Protein AF-A0A0W1ACL3-F1 (afdb_monomer_lite)

Foldseek 3Di:
DFDWDDDPVDIDGDDDPVCLVVVLVLLQDQVSQVPPPVGRDDPVRSVVVSVVSVVVSVVVVVVVVVVPD

Radius of gyration: 14.7 Å; chains: 1; bounding box: 44×22×35 Å

Sequence (69 aa):
MPIEIETPRMILRLIKEGDLEQVAKLNSDQEVRKFFPDGIQDREQNQEKNKRVYDFLQRKRTSLFCHFF

Structure (mmCIF, N/CA/C/O backbone):
data_AF-A0A0W1ACL3-F1
#
_entry.id   AF-A0A0W1ACL3-F1
#
loop_
_atom_site.group_PDB
_atom_site.id
_atom_site.type_symbol
_atom_site.label_atom_id
_atom_site.label_alt_id
_atom_site.label_comp_id
_atom_site.label_asym_id
_atom_site.label_entity_id
_atom_site.label_seq_id
_atom_site.pdbx_PDB_ins_code
_atom_site.Cartn_x
_atom_site.Cartn_y
_atom_site.Cartn_z
_atom_site.occupancy
_atom_site.B_iso_or_equiv
_atom_site.auth_seq_id
_atom_site.auth_comp_id
_atom_site.auth_asym_id
_atom_site.auth_atom_id
_atom_site.pdbx_PDB_model_num
ATOM 1 N N . MET A 1 1 ? -21.983 -3.954 7.406 1.00 55.19 1 MET A N 1
ATOM 2 C CA . MET A 1 1 ? -21.040 -3.089 8.150 1.00 55.19 1 MET A CA 1
ATOM 3 C C . MET A 1 1 ? -19.687 -3.140 7.457 1.00 55.19 1 MET A C 1
ATOM 5 O O . MET A 1 1 ? -19.330 -4.224 7.004 1.00 55.19 1 MET A O 1
ATOM 9 N N . PRO A 1 2 ? -18.970 -2.016 7.297 1.00 68.19 2 PRO A N 1
ATOM 10 C CA . PRO A 1 2 ? -17.597 -2.049 6.799 1.00 68.19 2 PRO A CA 1
ATOM 11 C C . PRO A 1 2 ? -16.697 -2.791 7.803 1.00 68.19 2 PRO A C 1
ATOM 13 O O . PRO A 1 2 ? -16.897 -2.679 9.010 1.00 68.19 2 PRO A O 1
ATOM 16 N N . ILE A 1 3 ? -15.755 -3.596 7.303 1.00 82.88 3 ILE A N 1
ATOM 17 C CA . ILE A 1 3 ? -14.756 -4.278 8.138 1.00 82.88 3 ILE A CA 1
ATOM 18 C C . ILE A 1 3 ? -13.663 -3.258 8.455 1.00 82.88 3 ILE A C 1
ATOM 20 O O . ILE A 1 3 ? -12.882 -2.902 7.568 1.00 82.88 3 ILE A O 1
ATOM 24 N N . GLU A 1 4 ? -13.640 -2.778 9.695 1.00 90.38 4 GLU A N 1
ATOM 25 C CA . GLU A 1 4 ? -12.700 -1.764 10.178 1.00 90.38 4 GLU A CA 1
ATOM 26 C C . GLU A 1 4 ? -12.205 -2.146 11.580 1.00 90.38 4 GLU A C 1
ATOM 28 O O . GLU A 1 4 ? -12.956 -2.697 12.386 1.00 90.38 4 GLU A O 1
ATOM 33 N N . ILE A 1 5 ? -10.921 -1.905 11.849 1.00 93.25 5 ILE A N 1
ATOM 34 C CA . ILE A 1 5 ? -10.291 -2.125 13.156 1.00 93.25 5 ILE A CA 1
ATOM 35 C C . ILE A 1 5 ? -9.630 -0.817 13.573 1.00 93.25 5 ILE A C 1
ATOM 37 O O . ILE A 1 5 ? -8.771 -0.299 12.858 1.00 93.25 5 ILE A O 1
ATOM 41 N N . GLU A 1 6 ? -10.003 -0.303 14.739 1.00 96.25 6 GLU A N 1
ATOM 42 C CA . GLU A 1 6 ? -9.497 0.963 15.261 1.00 96.25 6 GLU A CA 1
ATOM 43 C C . GLU A 1 6 ? -8.633 0.751 16.505 1.00 96.25 6 GLU A C 1
ATOM 45 O O . GLU A 1 6 ? -8.880 -0.113 17.345 1.00 96.25 6 GLU A O 1
ATOM 50 N N . THR A 1 7 ? -7.601 1.575 16.624 1.00 95.31 7 THR A N 1
ATOM 51 C CA . THR A 1 7 ? -6.730 1.700 17.795 1.00 95.31 7 THR A CA 1
ATOM 52 C C . THR A 1 7 ? -6.535 3.193 18.079 1.00 95.31 7 THR A C 1
ATOM 54 O O . THR A 1 7 ? -6.781 4.006 17.187 1.00 95.31 7 THR A O 1
ATOM 57 N N . PRO A 1 8 ? -6.008 3.603 19.250 1.00 97.81 8 PRO A N 1
ATOM 58 C CA . PRO A 1 8 ? -5.874 5.026 19.582 1.00 97.81 8 PRO A CA 1
ATOM 59 C C . PRO A 1 8 ? -5.062 5.869 18.586 1.00 97.81 8 PRO A C 1
ATOM 61 O O . PRO A 1 8 ? -5.162 7.091 18.599 1.00 97.81 8 PRO A O 1
ATOM 64 N N . ARG A 1 9 ? -4.222 5.238 17.753 1.00 97.19 9 ARG A N 1
ATOM 65 C CA . ARG A 1 9 ? -3.346 5.932 16.795 1.00 97.19 9 ARG A CA 1
ATOM 66 C C . ARG A 1 9 ? -3.574 5.542 15.336 1.00 97.19 9 ARG A C 1
ATOM 68 O O . ARG A 1 9 ? -2.934 6.128 14.469 1.00 97.19 9 ARG A O 1
ATOM 75 N N . MET A 1 10 ? -4.392 4.528 15.051 1.00 96.44 10 MET A N 1
ATOM 76 C CA . MET A 1 10 ? -4.485 3.945 13.708 1.00 96.44 10 MET A CA 1
ATOM 77 C C . MET A 1 10 ? -5.854 3.338 13.433 1.00 96.44 10 MET A C 1
ATOM 79 O O . MET A 1 10 ? -6.471 2.760 14.326 1.00 96.44 10 MET A O 1
ATOM 83 N N . ILE A 1 11 ? -6.248 3.384 12.161 1.00 94.44 11 ILE A N 1
ATOM 84 C CA . ILE A 1 11 ? -7.423 2.702 11.622 1.00 94.44 11 ILE A CA 1
ATOM 85 C C . ILE A 1 11 ? -6.952 1.775 10.504 1.00 94.44 11 ILE A C 1
ATOM 87 O O . ILE A 1 11 ? -6.252 2.206 9.586 1.00 94.44 11 ILE A O 1
ATOM 91 N N . LEU A 1 12 ? -7.358 0.510 10.569 1.00 93.25 12 LEU A N 1
ATOM 92 C CA . LEU A 1 12 ? -7.219 -0.446 9.483 1.00 93.25 12 LEU A CA 1
ATOM 93 C C . LEU A 1 12 ? -8.577 -0.611 8.804 1.00 93.25 12 LEU A C 1
ATOM 95 O O . LEU A 1 12 ? -9.552 -1.015 9.432 1.00 93.25 12 LEU A O 1
ATOM 99 N N . ARG A 1 13 ? -8.623 -0.318 7.506 1.00 90.94 13 ARG A N 1
ATOM 100 C CA . ARG A 1 13 ? -9.815 -0.445 6.662 1.00 90.94 13 ARG A CA 1
ATOM 101 C C . ARG A 1 13 ? -9.441 -1.011 5.302 1.00 90.94 13 ARG A C 1
ATOM 103 O O . ARG A 1 13 ? -8.273 -1.005 4.914 1.00 90.94 13 ARG A O 1
ATOM 110 N N . LEU A 1 14 ? -10.447 -1.426 4.538 1.00 85.81 14 LEU A N 1
ATOM 111 C CA . LEU A 1 14 ? -10.246 -1.760 3.130 1.00 85.81 14 LEU A CA 1
ATOM 112 C C . LEU A 1 14 ? -9.741 -0.534 2.344 1.00 85.81 14 LEU A C 1
ATOM 114 O O . LEU A 1 14 ? -10.223 0.592 2.531 1.00 85.81 14 LEU A O 1
ATOM 118 N N . ILE A 1 15 ? -8.768 -0.779 1.463 1.00 85.38 15 ILE A N 1
ATOM 119 C CA . ILE A 1 15 ? -8.194 0.216 0.548 1.00 85.38 15 ILE A CA 1
ATOM 120 C C . ILE A 1 15 ? -9.287 0.715 -0.408 1.00 85.38 15 ILE A C 1
ATOM 122 O O . ILE A 1 15 ? -10.099 -0.068 -0.909 1.00 85.38 15 ILE A O 1
ATOM 126 N N . LYS A 1 16 ? -9.304 2.027 -0.653 1.00 84.94 16 LYS A N 1
ATOM 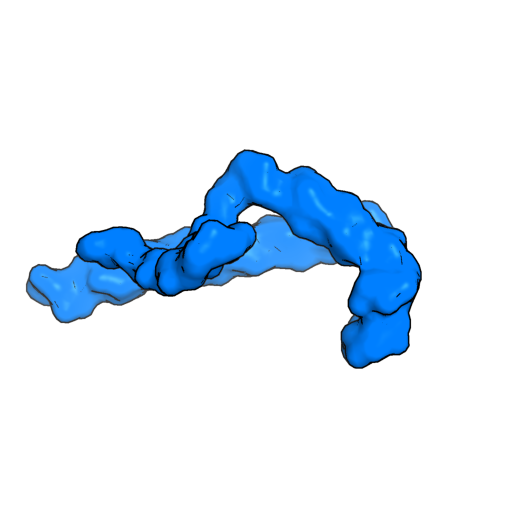127 C CA . LYS A 1 16 ? -10.192 2.723 -1.592 1.00 84.94 16 LYS A CA 1
ATOM 128 C C . LYS A 1 16 ? -9.372 3.265 -2.763 1.00 84.94 16 LYS A C 1
ATOM 130 O O . LYS A 1 16 ? -8.152 3.358 -2.694 1.00 84.94 16 LYS A O 1
ATOM 135 N N . GLU A 1 17 ? -10.053 3.665 -3.831 1.00 82.75 17 GLU A N 1
ATOM 136 C CA . GLU A 1 17 ? -9.407 4.167 -5.052 1.00 82.75 17 GLU A CA 1
ATOM 137 C C . GLU A 1 17 ? -8.474 5.360 -4.795 1.00 82.75 17 GLU A C 1
ATOM 139 O O . GLU A 1 17 ? -7.350 5.383 -5.285 1.00 82.75 17 GLU A O 1
ATOM 144 N N . GLY A 1 18 ? -8.890 6.296 -3.936 1.00 85.25 18 GLY A N 1
ATOM 145 C CA . GLY A 1 18 ? -8.079 7.462 -3.569 1.00 85.25 18 GLY A CA 1
ATOM 146 C C . GLY A 1 18 ? -6.792 7.138 -2.799 1.00 85.25 18 GLY A C 1
ATOM 147 O O . GLY A 1 18 ? -5.924 7.996 -2.686 1.00 85.25 18 GLY A O 1
ATOM 148 N N . ASP A 1 19 ? -6.634 5.912 -2.292 1.00 86.44 19 ASP A N 1
ATOM 149 C CA . ASP A 1 19 ? -5.421 5.494 -1.583 1.00 86.44 19 ASP A CA 1
ATOM 150 C C . ASP A 1 19 ? -4.344 4.952 -2.550 1.00 86.44 19 ASP A C 1
ATOM 152 O O . ASP A 1 19 ? -3.180 4.814 -2.167 1.00 86.44 19 ASP A O 1
ATOM 156 N N . LEU A 1 20 ? -4.708 4.633 -3.803 1.00 83.12 20 LEU A N 1
ATOM 157 C CA . LEU A 1 20 ? -3.838 3.914 -4.745 1.00 83.12 20 LEU A CA 1
ATOM 158 C C . LEU A 1 20 ? -2.547 4.673 -5.072 1.00 83.12 20 LEU A C 1
ATOM 160 O O . LEU A 1 20 ? -1.499 4.050 -5.234 1.00 83.12 20 LEU A O 1
ATOM 164 N N . GLU A 1 21 ? -2.595 6.004 -5.134 1.00 85.50 21 GLU A N 1
ATOM 165 C CA . GLU A 1 21 ? -1.408 6.832 -5.380 1.00 85.50 21 GLU A CA 1
ATOM 166 C C . GLU A 1 21 ? -0.401 6.738 -4.224 1.00 85.50 21 GLU A C 1
ATOM 168 O O . GLU A 1 21 ? 0.800 6.564 -4.443 1.00 85.50 21 GLU A O 1
ATOM 173 N N . GLN A 1 22 ? -0.882 6.779 -2.980 1.00 87.62 22 GLN A N 1
ATOM 174 C CA . GLN A 1 22 ? -0.023 6.680 -1.799 1.00 87.62 22 GLN A CA 1
ATOM 175 C C . GLN A 1 22 ? 0.577 5.278 -1.663 1.00 87.62 22 GLN A C 1
ATOM 177 O O . GLN A 1 22 ? 1.764 5.138 -1.367 1.00 87.62 22 GLN A O 1
ATOM 182 N N . VAL A 1 23 ? -0.216 4.241 -1.952 1.00 85.44 23 VAL A N 1
ATOM 183 C CA . VAL A 1 23 ? 0.260 2.851 -2.007 1.00 85.44 23 VAL A CA 1
ATOM 184 C C . VAL A 1 23 ? 1.329 2.686 -3.089 1.00 85.44 23 VAL A C 1
ATOM 186 O O . VAL A 1 23 ? 2.363 2.073 -2.832 1.00 85.44 23 VAL A O 1
ATOM 189 N N . ALA A 1 24 ? 1.130 3.266 -4.278 1.00 82.50 24 ALA A N 1
ATOM 190 C CA . ALA A 1 24 ? 2.125 3.241 -5.350 1.00 82.50 24 ALA A CA 1
ATOM 191 C C . ALA A 1 24 ? 3.439 3.911 -4.927 1.00 82.50 24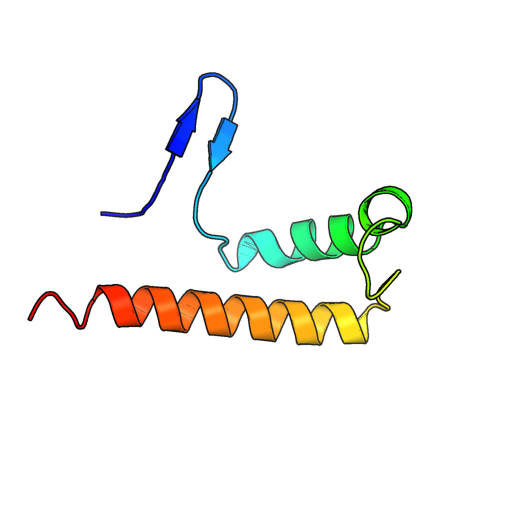 ALA A C 1
ATOM 193 O O . ALA A 1 24 ? 4.511 3.363 -5.174 1.00 82.50 24 ALA A O 1
ATOM 194 N N . LYS A 1 25 ? 3.357 5.065 -4.252 1.00 84.94 25 LYS A N 1
ATOM 195 C CA . LYS A 1 25 ? 4.527 5.781 -3.735 1.00 84.94 25 LYS A CA 1
ATOM 196 C C . LYS A 1 25 ? 5.297 4.940 -2.713 1.00 84.94 25 LYS A C 1
ATOM 198 O O . LYS A 1 25 ? 6.507 4.796 -2.852 1.00 84.94 25 LYS A O 1
ATOM 203 N N . LEU A 1 26 ? 4.612 4.326 -1.747 1.00 85.94 26 LEU A N 1
ATOM 204 C CA . LEU A 1 26 ? 5.234 3.415 -0.772 1.00 85.94 26 LEU A CA 1
ATOM 205 C C . LEU A 1 26 ? 5.899 2.216 -1.458 1.00 85.94 26 LEU A C 1
ATOM 207 O O . LEU A 1 26 ? 7.033 1.870 -1.153 1.00 85.94 26 LEU A O 1
ATOM 211 N N . ASN A 1 27 ? 5.224 1.626 -2.444 1.00 82.88 27 ASN A N 1
ATOM 212 C CA . ASN A 1 27 ? 5.746 0.506 -3.224 1.00 82.88 27 ASN A CA 1
ATOM 213 C C . ASN A 1 27 ? 6.849 0.896 -4.223 1.00 82.88 27 ASN A C 1
ATOM 215 O O . ASN A 1 27 ? 7.393 0.016 -4.884 1.00 82.88 27 ASN A O 1
ATOM 219 N N . SER A 1 28 ? 7.159 2.178 -4.394 1.00 80.12 28 SER A N 1
ATOM 220 C CA . SER A 1 28 ? 8.319 2.613 -5.181 1.00 80.12 28 SER A CA 1
ATOM 221 C C . SER A 1 28 ? 9.586 2.747 -4.333 1.00 80.12 28 SER A C 1
ATOM 223 O O . SER A 1 28 ? 10.681 2.827 -4.881 1.00 80.12 28 SER A O 1
ATOM 225 N N . ASP A 1 29 ? 9.446 2.738 -3.005 1.00 84.31 29 ASP A N 1
ATOM 226 C CA . ASP A 1 29 ? 10.561 2.852 -2.075 1.00 84.31 29 ASP A CA 1
ATOM 227 C C . ASP A 1 29 ? 11.286 1.503 -1.925 1.00 84.31 29 ASP A C 1
ATOM 229 O O . ASP A 1 29 ? 10.703 0.478 -1.549 1.00 84.31 29 ASP A O 1
ATOM 233 N N . GLN A 1 30 ? 12.586 1.507 -2.219 1.00 85.25 30 GLN A N 1
ATOM 234 C CA . GLN A 1 30 ? 13.450 0.337 -2.107 1.00 85.25 30 GLN A CA 1
ATOM 235 C C . GLN A 1 30 ? 13.555 -0.168 -0.666 1.00 85.25 30 GLN A C 1
ATOM 237 O O . GLN A 1 30 ? 13.566 -1.380 -0.454 1.00 85.25 30 GLN A O 1
ATOM 242 N N . GLU A 1 31 ? 13.585 0.721 0.328 1.00 88.81 31 GLU A N 1
ATOM 243 C CA . GLU A 1 31 ? 13.697 0.327 1.734 1.00 88.81 31 GLU A CA 1
ATOM 244 C C . GLU A 1 31 ? 12.438 -0.384 2.228 1.00 88.81 31 GLU A C 1
ATOM 246 O O . GLU A 1 31 ? 12.523 -1.310 3.038 1.00 88.81 31 GLU A O 1
ATOM 251 N N . VAL A 1 32 ? 11.277 -0.002 1.691 1.00 86.38 32 VAL A N 1
ATOM 252 C CA . VAL A 1 32 ? 10.002 -0.678 1.947 1.00 86.38 32 VAL A CA 1
ATOM 253 C C . VAL A 1 32 ? 9.998 -2.055 1.290 1.00 86.38 32 VAL A C 1
ATOM 255 O O . VAL A 1 32 ? 9.554 -3.029 1.895 1.00 86.38 32 VAL A O 1
ATOM 258 N N . ARG A 1 33 ? 10.518 -2.165 0.062 1.00 85.12 33 ARG A N 1
ATOM 259 C CA . ARG A 1 33 ? 10.398 -3.382 -0.752 1.00 85.12 33 ARG A CA 1
ATOM 260 C C . ARG A 1 33 ? 11.558 -4.363 -0.683 1.00 85.12 33 ARG A C 1
ATOM 262 O O . ARG A 1 33 ? 11.437 -5.453 -1.235 1.00 85.12 33 ARG A O 1
ATOM 269 N N . LYS A 1 34 ? 12.643 -4.039 0.019 1.00 85.12 34 LYS A N 1
ATOM 270 C CA . LYS A 1 34 ? 13.864 -4.865 0.078 1.00 85.12 34 LYS A CA 1
ATOM 271 C C . LYS A 1 34 ? 13.648 -6.320 0.503 1.00 85.12 34 LYS A C 1
ATOM 273 O O . LYS A 1 34 ? 14.428 -7.180 0.117 1.00 85.12 34 LYS A O 1
ATOM 278 N N . PHE A 1 35 ? 12.600 -6.598 1.281 1.00 84.19 35 PHE A N 1
ATOM 279 C CA . PHE A 1 35 ? 12.268 -7.948 1.752 1.00 84.19 35 PHE A CA 1
ATOM 280 C C . PHE A 1 35 ? 11.102 -8.601 1.001 1.00 84.19 35 PHE A C 1
ATOM 282 O O . PHE A 1 35 ? 10.687 -9.703 1.356 1.00 84.19 35 PHE A O 1
ATOM 289 N N . PHE A 1 36 ? 10.548 -7.941 -0.017 1.00 80.44 36 PHE A N 1
ATOM 290 C CA . PHE A 1 36 ? 9.479 -8.516 -0.824 1.00 80.44 36 PHE A CA 1
ATOM 291 C C . PHE A 1 36 ? 10.086 -9.407 -1.918 1.00 80.44 36 PHE A C 1
ATOM 293 O O . PHE A 1 36 ? 11.033 -8.986 -2.582 1.00 80.44 36 PHE A O 1
ATOM 300 N N . PRO A 1 37 ? 9.534 -10.613 -2.151 1.00 78.69 37 PRO A N 1
ATOM 301 C CA . PRO A 1 37 ? 10.122 -11.608 -3.056 1.00 78.69 37 PRO A CA 1
ATOM 302 C C . PRO A 1 37 ? 10.233 -11.127 -4.510 1.00 78.69 37 PRO A C 1
ATOM 304 O O . PRO A 1 37 ? 11.109 -11.575 -5.240 1.00 78.69 37 PRO A O 1
ATO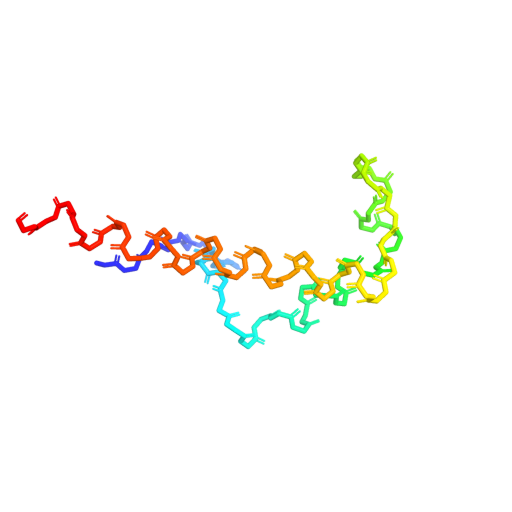M 307 N N . ASP A 1 38 ? 9.386 -10.175 -4.906 1.00 72.56 38 ASP A N 1
ATOM 308 C CA . ASP A 1 38 ? 9.343 -9.617 -6.260 1.00 72.56 38 ASP A CA 1
ATOM 309 C C . ASP A 1 38 ? 10.247 -8.377 -6.445 1.00 72.56 38 ASP A C 1
ATOM 311 O O . ASP A 1 38 ? 10.207 -7.750 -7.501 1.00 72.56 38 ASP A O 1
ATOM 315 N N . GLY A 1 39 ? 11.009 -7.964 -5.423 1.00 68.88 39 GLY A N 1
ATOM 316 C CA . GLY A 1 39 ? 11.909 -6.805 -5.489 1.00 68.88 39 GLY A CA 1
ATOM 317 C C . GLY A 1 39 ? 11.215 -5.447 -5.700 1.00 68.88 39 GLY A C 1
ATOM 318 O O . GLY A 1 39 ? 10.048 -5.255 -5.329 1.00 68.88 39 GLY A O 1
ATOM 319 N N . ILE A 1 40 ? 11.961 -4.484 -6.262 1.00 65.00 40 ILE A N 1
ATOM 320 C CA . ILE A 1 40 ? 11.470 -3.149 -6.654 1.00 65.00 40 ILE A CA 1
ATOM 321 C C . ILE A 1 40 ? 10.619 -3.299 -7.914 1.00 65.00 40 ILE A C 1
ATOM 323 O O . ILE A 1 40 ? 11.041 -3.945 -8.869 1.00 65.00 40 ILE A O 1
ATOM 327 N N . GLN A 1 41 ? 9.441 -2.681 -7.928 1.00 65.94 41 GLN A N 1
ATOM 328 C CA . GLN A 1 41 ? 8.599 -2.643 -9.120 1.00 65.94 41 GLN A CA 1
ATOM 329 C C . GLN A 1 41 ? 8.767 -1.326 -9.855 1.00 65.94 41 GLN A C 1
ATOM 331 O O . GLN A 1 41 ? 8.723 -0.256 -9.243 1.00 65.94 41 GLN A O 1
ATOM 336 N N . ASP A 1 42 ? 8.912 -1.411 -11.173 1.00 66.62 4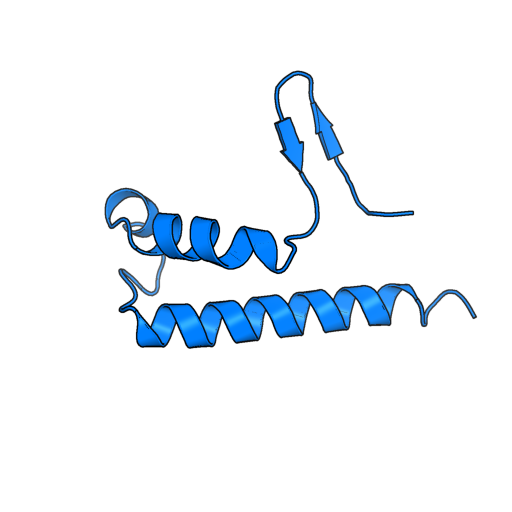2 ASP A N 1
ATOM 337 C CA . ASP A 1 42 ? 8.804 -0.239 -12.029 1.00 66.62 42 ASP A CA 1
ATOM 338 C C . ASP A 1 42 ? 7.361 0.311 -12.035 1.00 66.62 42 ASP A C 1
ATOM 340 O O . ASP A 1 42 ? 6.411 -0.281 -11.504 1.00 66.62 42 ASP A O 1
ATOM 344 N N . ARG A 1 43 ? 7.195 1.507 -12.605 1.00 66.44 43 ARG A N 1
ATOM 345 C CA . ARG A 1 43 ? 5.922 2.237 -12.599 1.00 66.44 43 ARG A CA 1
ATOM 346 C C . ARG A 1 43 ? 4.790 1.460 -13.279 1.00 66.44 43 ARG A C 1
ATOM 348 O O . ARG A 1 43 ? 3.657 1.523 -12.801 1.00 66.44 43 ARG A O 1
ATOM 355 N N . GLU A 1 44 ? 5.082 0.742 -14.358 1.00 68.69 44 GLU A N 1
ATOM 356 C CA . GLU A 1 44 ? 4.086 0.003 -15.141 1.00 68.69 44 GLU A CA 1
ATOM 357 C C . GLU A 1 44 ? 3.635 -1.259 -14.397 1.00 68.69 44 GLU A C 1
ATOM 359 O O . GLU A 1 44 ? 2.436 -1.497 -14.231 1.00 68.69 44 GLU A O 1
ATOM 364 N N . GLN A 1 45 ? 4.582 -1.998 -13.815 1.00 68.75 45 GLN A N 1
ATOM 365 C CA . GLN A 1 45 ? 4.304 -3.150 -12.961 1.00 68.75 45 GLN A CA 1
ATOM 366 C C . GLN A 1 45 ? 3.509 -2.767 -11.704 1.00 68.75 45 GLN A C 1
ATOM 368 O O . GLN A 1 45 ? 2.646 -3.532 -11.258 1.00 68.75 45 GLN A O 1
ATOM 373 N N . ASN A 1 46 ? 3.775 -1.590 -11.124 1.00 69.19 46 ASN A N 1
ATOM 374 C CA . ASN A 1 46 ? 3.005 -1.069 -9.992 1.00 69.19 46 ASN A CA 1
ATOM 375 C C . ASN A 1 46 ? 1.575 -0.697 -10.400 1.00 69.19 46 ASN A C 1
ATOM 377 O O . ASN A 1 46 ? 0.642 -1.008 -9.663 1.00 69.19 46 ASN A O 1
ATOM 381 N N . GLN A 1 47 ? 1.370 -0.076 -11.565 1.00 70.19 47 GLN A N 1
ATOM 382 C CA . GLN A 1 47 ? 0.025 0.247 -12.052 1.00 70.19 47 GLN A CA 1
ATOM 383 C C . GLN A 1 47 ? -0.809 -1.012 -12.298 1.00 70.19 47 GLN A C 1
ATOM 385 O O . GLN A 1 47 ? -1.956 -1.090 -11.851 1.00 70.19 47 GLN A O 1
ATOM 390 N N . GLU A 1 48 ? -0.230 -2.022 -12.948 1.00 75.06 48 GLU A N 1
ATOM 391 C CA . GLU A 1 48 ? -0.945 -3.263 -13.233 1.00 75.06 48 GLU A CA 1
ATOM 392 C C . GLU A 1 48 ? -1.255 -4.051 -11.952 1.00 75.06 48 GLU A C 1
ATOM 394 O O . GLU A 1 48 ? -2.384 -4.517 -11.768 1.00 75.06 48 GLU A O 1
ATOM 399 N N . LYS A 1 49 ? -0.303 -4.148 -11.011 1.00 73.19 49 LYS A N 1
ATOM 400 C CA . LYS A 1 49 ? -0.568 -4.773 -9.705 1.00 73.19 49 LYS A CA 1
ATOM 401 C C . LYS A 1 49 ? -1.600 -4.001 -8.893 1.00 73.19 49 LYS A C 1
ATOM 403 O O . LYS A 1 49 ? -2.495 -4.632 -8.340 1.00 73.19 49 LYS A O 1
ATOM 408 N N . ASN A 1 50 ? -1.529 -2.673 -8.849 1.00 71.38 50 ASN A N 1
ATOM 409 C CA . ASN A 1 50 ? -2.510 -1.859 -8.128 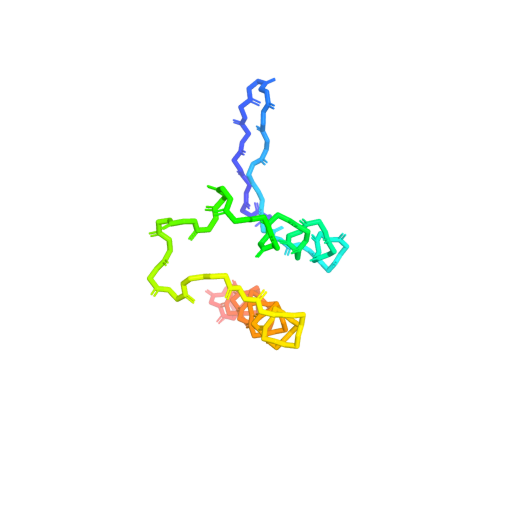1.00 71.38 50 ASN A CA 1
ATOM 410 C C . ASN A 1 50 ? -3.918 -2.053 -8.694 1.00 71.38 50 ASN A C 1
ATOM 412 O O . ASN A 1 50 ? -4.863 -2.204 -7.922 1.00 71.38 50 ASN A O 1
ATOM 416 N N . LYS A 1 51 ? -4.054 -2.145 -10.022 1.00 74.50 51 LYS A N 1
ATOM 417 C CA . LYS A 1 51 ? -5.326 -2.476 -10.670 1.00 74.50 51 LYS A CA 1
ATOM 418 C C . LYS A 1 51 ? -5.817 -3.870 -10.276 1.00 74.50 51 LYS A C 1
ATOM 420 O O . LYS A 1 51 ? -6.960 -4.010 -9.861 1.00 74.50 51 LYS A O 1
ATOM 425 N N . ARG A 1 52 ? -4.948 -4.889 -10.302 1.00 75.56 52 ARG A N 1
ATOM 426 C CA . ARG A 1 52 ? -5.301 -6.257 -9.868 1.00 75.56 52 ARG A CA 1
ATOM 427 C C . ARG A 1 52 ? -5.720 -6.316 -8.398 1.00 75.56 52 ARG A C 1
ATOM 429 O O . ARG A 1 52 ? -6.674 -7.014 -8.066 1.00 75.56 52 ARG A O 1
ATOM 436 N N . VAL A 1 53 ? -5.025 -5.592 -7.521 1.00 73.25 53 VAL A N 1
ATOM 437 C CA . VAL A 1 53 ? -5.360 -5.496 -6.092 1.00 73.25 53 VAL A CA 1
ATOM 438 C C . VAL A 1 53 ? -6.704 -4.798 -5.910 1.00 73.25 53 VAL A C 1
ATOM 440 O O . VAL A 1 53 ? -7.550 -5.298 -5.173 1.00 73.25 53 VAL A O 1
ATOM 443 N N . TYR A 1 54 ? -6.940 -3.694 -6.618 1.00 71.88 54 TYR A N 1
ATOM 444 C CA . TYR A 1 54 ? -8.218 -2.989 -6.594 1.00 71.88 54 TYR A CA 1
ATOM 445 C C . TYR A 1 54 ? -9.368 -3.883 -7.076 1.00 71.88 54 TYR A C 1
ATOM 447 O O . TYR A 1 54 ? -10.360 -4.043 -6.367 1.00 71.88 54 TYR A O 1
ATOM 455 N N . ASP A 1 55 ? -9.202 -4.552 -8.217 1.00 76.25 55 ASP A N 1
ATOM 456 C CA . ASP A 1 55 ? -10.187 -5.483 -8.775 1.00 76.25 55 ASP A CA 1
ATOM 457 C C . ASP A 1 55 ? -10.471 -6.649 -7.815 1.00 76.25 55 ASP A C 1
ATOM 459 O O . ASP A 1 55 ? -11.625 -7.040 -7.613 1.00 76.25 55 ASP A O 1
ATOM 463 N N . PHE A 1 56 ? -9.433 -7.195 -7.171 1.00 72.75 56 PHE A N 1
ATOM 464 C CA . PHE A 1 56 ? -9.576 -8.227 -6.145 1.00 72.75 56 PHE A CA 1
ATOM 465 C C . PHE A 1 56 ? -10.399 -7.732 -4.947 1.00 72.75 56 PHE A C 1
ATOM 467 O O . PHE A 1 56 ? -11.327 -8.417 -4.506 1.00 72.75 56 PHE A O 1
ATOM 474 N N . LEU A 1 57 ? -10.099 -6.534 -4.441 1.00 68.06 57 LEU A N 1
ATOM 475 C CA . LEU A 1 57 ? -10.813 -5.931 -3.316 1.00 68.06 57 LEU A CA 1
ATOM 476 C C . LEU A 1 57 ? -12.281 -5.639 -3.661 1.00 68.06 57 LEU A C 1
ATOM 478 O O . LEU A 1 57 ? -13.164 -5.916 -2.847 1.00 68.06 57 LEU A O 1
ATOM 482 N N . GLN A 1 58 ? -12.567 -5.166 -4.877 1.00 69.38 58 GLN A N 1
ATOM 483 C CA . GLN A 1 58 ? -13.937 -4.935 -5.347 1.00 69.38 58 GLN A CA 1
ATOM 484 C C . GLN A 1 58 ? -14.740 -6.237 -5.457 1.00 69.38 58 GLN A C 1
ATOM 486 O O . GLN A 1 58 ? -15.887 -6.293 -5.006 1.00 69.38 58 GLN A O 1
ATOM 491 N N . ARG A 1 59 ? -14.131 -7.316 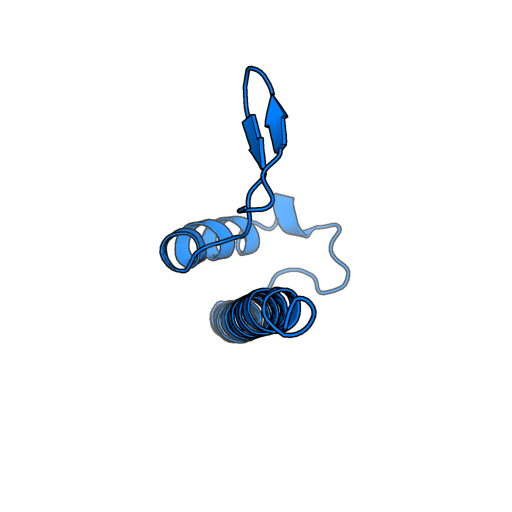-5.971 1.00 68.38 59 ARG A N 1
ATOM 492 C CA . ARG A 1 59 ? -14.758 -8.652 -6.018 1.00 68.38 59 ARG A CA 1
ATOM 493 C C . ARG A 1 59 ? -15.076 -9.193 -4.627 1.00 68.38 59 ARG A C 1
ATOM 495 O O . ARG A 1 59 ? -16.133 -9.781 -4.410 1.00 68.38 59 ARG A O 1
ATOM 502 N N . LYS A 1 60 ? -14.185 -8.992 -3.653 1.00 62.66 60 LYS A N 1
ATOM 503 C CA . LYS A 1 60 ? -14.436 -9.413 -2.265 1.00 62.66 60 LYS A CA 1
ATOM 504 C C . LYS A 1 60 ? -15.516 -8.571 -1.591 1.00 62.66 60 LYS A C 1
ATOM 506 O O . LYS A 1 60 ? -16.338 -9.120 -0.861 1.00 62.66 60 LYS A O 1
ATOM 511 N N . ARG A 1 61 ? -15.585 -7.276 -1.903 1.00 57.84 61 ARG A N 1
ATOM 512 C CA . ARG A 1 61 ? -16.659 -6.389 -1.442 1.00 57.84 61 ARG A CA 1
ATOM 513 C C . ARG A 1 61 ? -18.038 -6.810 -1.975 1.00 57.84 61 ARG A C 1
ATOM 515 O O . ARG A 1 61 ? -19.014 -6.706 -1.240 1.00 57.84 61 ARG A O 1
ATOM 522 N N . THR A 1 62 ? -18.121 -7.327 -3.203 1.00 50.19 62 THR A N 1
ATOM 523 C CA . THR A 1 62 ? -19.366 -7.877 -3.785 1.00 50.19 62 THR A CA 1
ATOM 524 C C . THR A 1 62 ? -19.689 -9.286 -3.281 1.00 50.19 62 THR A C 1
ATOM 526 O O . THR A 1 62 ? -20.850 -9.594 -3.021 1.00 50.19 62 THR A O 1
ATOM 529 N N . SER A 1 63 ? -18.676 -10.127 -3.054 1.00 43.50 63 SER A N 1
ATOM 530 C CA . SER A 1 63 ? -18.844 -11.480 -2.504 1.00 43.50 63 SER A CA 1
ATOM 531 C C . SER A 1 63 ? -19.400 -11.493 -1.074 1.00 43.50 63 SER A C 1
ATOM 533 O O . SER A 1 63 ? -20.151 -12.403 -0.742 1.00 43.50 63 SER A O 1
ATOM 535 N N . LEU A 1 64 ? -19.088 -10.488 -0.248 1.00 41.38 64 LEU A N 1
ATOM 536 C CA . LEU A 1 64 ? -19.670 -10.337 1.095 1.00 41.38 64 LEU A CA 1
ATOM 537 C C . LEU A 1 64 ? -21.146 -9.899 1.076 1.00 41.38 64 LEU A C 1
ATOM 539 O O . LEU A 1 64 ? -21.838 -10.073 2.074 1.00 41.38 64 LEU A O 1
ATOM 543 N N . PHE A 1 65 ? -21.642 -9.370 -0.048 1.00 37.78 65 PHE A N 1
ATOM 544 C CA . PHE A 1 65 ? -23.056 -9.021 -0.228 1.00 37.78 65 PHE A CA 1
ATOM 545 C C . PHE A 1 65 ? -23.905 -10.195 -0.746 1.00 37.78 65 PHE A C 1
ATOM 547 O O . PHE A 1 65 ? -25.102 -10.232 -0.489 1.00 37.78 65 PHE A O 1
ATOM 554 N N . CYS A 1 66 ? -23.302 -11.178 -1.427 1.00 34.62 66 CYS A N 1
ATOM 555 C CA . CYS A 1 66 ? -24.013 -12.333 -2.002 1.00 34.62 66 CYS A CA 1
ATOM 556 C C . CYS A 1 66 ? -24.117 -13.556 -1.067 1.00 34.62 66 CYS A C 1
ATOM 558 O O . CYS A 1 66 ? -24.496 -14.630 -1.518 1.00 34.62 66 CYS A O 1
ATOM 560 N N . HIS A 1 67 ? -23.746 -13.439 0.211 1.00 36.66 67 HIS A N 1
ATOM 561 C CA . HIS A 1 67 ? -23.952 -14.494 1.223 1.00 36.66 67 HIS A CA 1
ATOM 562 C C . HIS A 1 67 ? -24.988 -14.110 2.294 1.00 36.66 67 HIS A C 1
ATOM 564 O O . HIS A 1 67 ? -25.116 -14.798 3.301 1.00 36.66 67 HIS A O 1
ATOM 570 N N . PHE A 1 68 ? -25.725 -13.017 2.073 1.00 39.56 68 PHE A N 1
ATOM 571 C CA . PHE A 1 68 ? -26.786 -12.532 2.964 1.00 39.56 68 PHE A CA 1
ATOM 572 C C . PHE A 1 68 ? -28.149 -12.355 2.266 1.00 39.56 68 PHE A C 1
ATOM 574 O O . PHE A 1 68 ? -29.017 -11.676 2.809 1.00 39.56 68 PHE A O 1
ATOM 581 N N . PHE A 1 69 ? -28.356 -12.982 1.104 1.00 39.94 69 PHE A N 1
ATOM 582 C CA . PHE A 1 69 ? -29.674 -13.132 0.481 1.00 39.94 69 PHE A CA 1
ATOM 583 C C . PHE A 1 69 ? -29.929 -14.595 0.140 1.00 39.94 69 PHE A C 1
ATOM 585 O O . PHE A 1 69 ? -28.975 -15.240 -0.351 1.00 39.94 69 PHE A O 1
#

Organism: NCBI:txid66969

pLDDT: mean 74.99, std 15.91, range [34.62, 97.81]

Secondary structure (DSSP, 8-state):
---EEEETTEEEE---GGGHHHHHHHTT-HHHHTTSTT-SPPHHHHHHHHHHHHHHHHHHHHHTTTT--

InterPro domains:
  IPR016181 Acyl-CoA N-acyltransferase [SSF55729] (1-54)